Protein AF-A0A2X1RMJ2-F1 (afdb_monomer)

Nearest PDB structures (foldseek):
  3f4m-assembly1_A  TM=3.061E-01  e=1.450E-01  Homo sapiens
  2mey-assembly1_A  TM=4.188E-01  e=2.091E+00  Blomia tropicalis
  4q9v-assembly1_A  TM=3.141E-01  e=1.005E+00  Homo sapiens
  8j7w-assembly1_B  TM=2.666E-01  e=8.588E+00  Homo sapiens

Radius of gyration: 18.17 Å; Cα contacts (8 Å, |Δi|>4): 75; chains: 1; bounding box: 38×36×56 Å

Structure (mmCIF, N/CA/C/O backbone):
data_AF-A0A2X1RMJ2-F1
#
_entry.id   AF-A0A2X1RMJ2-F1
#
loop_
_atom_site.group_PDB
_atom_site.id
_atom_site.type_symbol
_atom_site.label_atom_id
_atom_site.label_alt_id
_atom_site.label_comp_id
_atom_site.label_asym_id
_atom_site.label_entity_id
_atom_site.label_seq_id
_atom_site.pdbx_PDB_ins_code
_atom_site.Cartn_x
_atom_site.Cartn_y
_atom_site.Cartn_z
_atom_site.occupancy
_atom_site.B_iso_or_equiv
_atom_site.auth_seq_id
_atom_site.auth_comp_id
_atom_site.auth_asym_id
_atom_site.auth_atom_id
_atom_site.pdbx_PDB_model_num
ATOM 1 N N . MET A 1 1 ? -20.088 19.301 -4.407 1.00 34.81 1 MET A N 1
ATOM 2 C CA . MET A 1 1 ? -18.783 19.736 -3.866 1.00 34.81 1 MET A CA 1
ATOM 3 C C . MET A 1 1 ? -18.225 18.557 -3.085 1.00 34.81 1 MET A C 1
ATOM 5 O O . MET A 1 1 ? -18.873 18.180 -2.117 1.00 34.81 1 MET A O 1
ATOM 9 N N . PRO A 1 2 ? -17.155 17.880 -3.531 1.00 41.78 2 PRO A N 1
ATOM 10 C CA . PRO A 1 2 ? -16.626 16.761 -2.769 1.00 41.78 2 PRO A CA 1
ATOM 11 C C . PRO A 1 2 ? -16.002 17.330 -1.496 1.00 41.78 2 PRO A C 1
ATOM 13 O O . PRO A 1 2 ? -15.112 18.179 -1.558 1.00 41.78 2 PRO A O 1
ATOM 16 N N . ILE A 1 3 ? -16.510 16.911 -0.342 1.00 42.50 3 ILE A N 1
ATOM 17 C CA . ILE A 1 3 ? -15.841 17.157 0.930 1.00 42.50 3 ILE A CA 1
ATOM 18 C C . ILE A 1 3 ? -14.496 16.442 0.816 1.00 42.50 3 ILE A C 1
ATOM 20 O O . ILE A 1 3 ? -14.455 15.225 0.649 1.00 42.50 3 ILE A O 1
ATOM 24 N N . ASN A 1 4 ? -13.396 17.195 0.823 1.00 62.41 4 ASN A N 1
ATOM 25 C CA . ASN A 1 4 ? -12.070 16.596 0.873 1.00 62.41 4 ASN A CA 1
ATOM 26 C C . ASN A 1 4 ? -12.000 15.790 2.180 1.00 62.41 4 ASN A C 1
ATOM 28 O O . ASN A 1 4 ? -12.012 16.378 3.259 1.00 62.41 4 ASN A O 1
ATOM 32 N N . MET A 1 5 ? -11.984 14.458 2.086 1.00 63.16 5 MET A N 1
ATOM 33 C CA . MET A 1 5 ? -11.997 13.539 3.231 1.00 63.16 5 MET A CA 1
ATOM 34 C C . MET A 1 5 ? -10.895 13.879 4.252 1.00 63.16 5 MET A C 1
ATOM 36 O O . MET A 1 5 ? -11.116 13.776 5.455 1.00 63.16 5 MET A O 1
ATOM 40 N N . GLN A 1 6 ? -9.754 14.403 3.787 1.00 66.00 6 GLN A N 1
ATOM 41 C CA . GLN A 1 6 ? -8.677 14.913 4.644 1.00 66.00 6 GLN A CA 1
ATOM 42 C C . GLN A 1 6 ? -9.106 16.120 5.483 1.00 66.00 6 GLN A C 1
ATOM 44 O O . GLN A 1 6 ? -8.785 16.196 6.665 1.00 66.00 6 GLN A O 1
ATOM 49 N N . ALA A 1 7 ? -9.835 17.066 4.884 1.00 70.81 7 ALA A N 1
ATOM 50 C CA . ALA A 1 7 ? -10.332 18.244 5.584 1.00 70.81 7 ALA A CA 1
ATOM 51 C C . ALA A 1 7 ? -11.366 17.841 6.641 1.00 70.81 7 ALA A C 1
ATOM 53 O O . ALA A 1 7 ? -11.296 18.321 7.765 1.00 70.81 7 ALA A O 1
ATOM 54 N N . ALA A 1 8 ? -12.255 16.894 6.327 1.00 71.56 8 ALA A N 1
ATOM 55 C CA . ALA A 1 8 ? -13.213 16.365 7.296 1.00 71.56 8 ALA A CA 1
ATOM 56 C C . ALA A 1 8 ? -12.526 15.653 8.477 1.00 71.56 8 ALA A C 1
ATOM 58 O O . ALA A 1 8 ? -12.868 15.920 9.631 1.00 71.56 8 ALA A O 1
ATOM 59 N N . LEU A 1 9 ? -11.525 14.805 8.210 1.00 73.62 9 LEU A N 1
ATOM 60 C CA . LEU A 1 9 ? -10.725 14.133 9.245 1.00 73.62 9 LEU A CA 1
ATOM 61 C C . LEU A 1 9 ? -9.957 15.142 10.110 1.00 73.62 9 LEU A C 1
ATOM 63 O O . LEU A 1 9 ? -10.015 15.082 11.336 1.00 73.62 9 LEU A O 1
ATOM 67 N N . SER A 1 10 ? -9.289 16.111 9.481 1.00 73.88 10 SER A N 1
ATOM 68 C CA . SER A 1 10 ? -8.537 17.164 10.169 1.00 73.88 10 SER A CA 1
ATOM 69 C C . SER A 1 10 ? -9.440 18.043 11.044 1.00 73.88 10 SER A C 1
ATOM 71 O O . SER A 1 10 ? -9.117 18.298 12.204 1.00 73.88 10 SER A O 1
ATOM 73 N N . THR A 1 11 ? -10.608 18.450 10.536 1.00 77.25 11 THR A N 1
ATOM 74 C CA . THR A 1 11 ? -11.601 19.212 11.305 1.00 77.25 11 THR A CA 1
ATOM 75 C C . THR A 1 11 ? -12.147 18.403 12.478 1.00 77.25 11 THR A C 1
ATOM 77 O O . THR A 1 11 ? -12.219 18.922 13.590 1.00 77.25 11 THR A O 1
ATOM 80 N N . THR A 1 12 ? -12.482 17.128 12.265 1.00 78.00 12 THR A N 1
ATOM 81 C CA . THR A 1 12 ? -12.956 16.233 13.334 1.00 78.00 12 THR A CA 1
ATOM 82 C C . THR A 1 12 ? -11.918 16.118 14.448 1.00 78.00 12 THR A C 1
ATOM 84 O O . THR A 1 12 ? -12.246 16.275 15.623 1.00 78.00 12 THR A O 1
ATOM 87 N N . LEU A 1 13 ? -10.647 15.948 14.085 1.00 79.25 13 LEU A N 1
ATOM 88 C CA . LEU A 1 13 ? -9.554 15.832 15.043 1.00 79.25 13 LEU A CA 1
ATOM 89 C C . LEU A 1 13 ? -9.291 17.136 15.806 1.00 79.25 13 LEU A C 1
ATOM 91 O O . LEU A 1 13 ? -9.071 17.105 17.013 1.00 79.25 13 LEU A O 1
ATOM 95 N N . SER A 1 14 ? -9.376 18.283 15.126 1.00 78.31 14 SER A N 1
ATOM 96 C CA . SER A 1 14 ? -9.287 19.607 15.755 1.00 78.31 14 SER A CA 1
ATOM 97 C C . SER A 1 14 ? -10.393 19.809 16.797 1.00 78.31 14 SER A C 1
ATOM 99 O O . SER A 1 14 ? -10.124 20.215 17.928 1.00 78.31 14 SER A O 1
ATOM 101 N N . ASN A 1 15 ? -11.628 19.423 16.462 1.00 78.31 15 ASN A N 1
ATOM 102 C CA . ASN A 1 15 ? -12.760 19.484 17.387 1.00 78.31 15 ASN A CA 1
ATOM 103 C C . ASN A 1 15 ? -12.561 18.557 18.596 1.00 78.31 15 ASN A C 1
ATOM 105 O O . ASN A 1 15 ? -12.801 18.970 19.728 1.00 78.31 15 ASN A O 1
ATOM 109 N N . MET A 1 16 ? -12.060 17.335 18.386 1.00 81.31 16 MET A N 1
ATOM 110 C CA . MET A 1 16 ? -11.731 16.413 19.481 1.00 81.31 16 MET A CA 1
ATOM 111 C C . MET A 1 16 ? -10.610 16.950 20.377 1.00 81.31 16 MET A C 1
ATOM 113 O O . MET A 1 16 ? -10.642 16.753 21.591 1.00 81.31 16 MET A O 1
ATOM 117 N N . ASN A 1 17 ? -9.631 17.649 19.795 1.00 75.62 17 ASN A N 1
ATOM 118 C CA . ASN A 1 17 ? -8.506 18.233 20.521 1.00 75.62 17 ASN A CA 1
ATOM 119 C C . ASN A 1 17 ? -8.932 19.418 21.405 1.00 75.62 17 ASN A C 1
ATOM 121 O O . ASN A 1 17 ? -8.300 19.669 22.427 1.00 75.62 17 ASN A O 1
ATOM 125 N N . ASN A 1 18 ? -10.024 20.103 21.049 1.00 79.19 18 ASN A N 1
ATOM 126 C CA . ASN A 1 18 ? -10.635 21.159 21.863 1.00 79.19 18 ASN A CA 1
ATOM 127 C C . ASN A 1 18 ? -11.464 20.611 23.046 1.00 79.19 18 ASN A C 1
ATOM 129 O O . ASN A 1 18 ? -11.721 21.345 23.997 1.00 79.19 18 ASN A O 1
ATOM 133 N N . GLU A 1 19 ? -11.822 19.319 23.039 1.00 77.75 19 GLU A N 1
ATOM 134 C CA . GLU A 1 19 ? -12.495 18.612 24.146 1.00 77.75 19 GLU A CA 1
ATOM 135 C C . GLU A 1 19 ? -11.674 17.388 24.633 1.00 77.75 19 GLU A C 1
ATOM 137 O O . GLU A 1 19 ? -12.165 16.251 24.669 1.00 77.75 19 GLU A O 1
ATOM 142 N N . PRO A 1 20 ? -10.407 17.576 25.051 1.00 63.94 20 PRO A N 1
ATOM 143 C CA . PRO A 1 20 ? -9.447 16.483 25.206 1.00 63.94 20 PRO A CA 1
ATOM 144 C C . PRO A 1 20 ? -9.788 15.524 26.350 1.00 63.94 20 PRO A C 1
ATOM 146 O O . PRO A 1 20 ? -9.389 14.365 26.312 1.00 63.94 20 PRO A O 1
ATOM 149 N N . VAL A 1 21 ? -10.549 15.965 27.359 1.00 71.06 21 VAL A N 1
ATOM 150 C CA . VAL A 1 21 ? -11.006 15.109 28.471 1.00 71.06 21 VAL A CA 1
ATOM 151 C C . VAL A 1 21 ? -12.037 14.083 27.994 1.00 71.06 21 VAL A C 1
ATOM 153 O O . VAL A 1 21 ? -12.014 12.938 28.439 1.00 71.06 21 VAL A O 1
ATOM 156 N N . LYS A 1 22 ? -12.908 14.469 27.057 1.00 71.69 22 LYS A N 1
ATOM 157 C CA . LYS A 1 22 ? -14.001 13.633 26.547 1.00 71.69 22 LYS A CA 1
ATOM 158 C C . LYS A 1 22 ? -13.528 12.642 25.483 1.00 71.69 22 LYS A C 1
ATOM 160 O O . LYS A 1 22 ? -14.033 11.526 25.426 1.00 71.69 22 LYS A O 1
ATOM 165 N N . TYR A 1 23 ? -12.530 13.023 24.683 1.00 72.88 23 TYR A N 1
ATOM 166 C CA . TYR A 1 23 ? -12.057 12.222 23.546 1.00 72.88 23 TYR A CA 1
ATOM 167 C C . TYR A 1 23 ? -10.626 11.697 23.684 1.00 72.88 23 TYR A C 1
ATOM 169 O O . TYR A 1 23 ? -10.064 11.200 22.708 1.00 72.88 23 TYR A O 1
ATOM 177 N N . LYS A 1 24 ? -10.032 11.752 24.883 1.00 70.19 24 LYS A N 1
ATOM 178 C CA . LYS A 1 24 ? -8.639 11.340 25.138 1.00 70.19 24 LYS A CA 1
ATOM 179 C C . LYS A 1 24 ? -8.282 9.973 24.544 1.00 70.19 24 LYS A C 1
ATOM 181 O O . LYS A 1 24 ? -7.214 9.822 23.962 1.00 70.19 24 LYS A O 1
ATOM 186 N N . ALA A 1 25 ? -9.187 9.000 24.670 1.00 70.88 25 ALA A N 1
ATOM 187 C CA . ALA A 1 25 ? -8.998 7.635 24.176 1.00 70.88 25 ALA A CA 1
ATOM 188 C C . ALA A 1 25 ? -9.040 7.516 22.638 1.00 70.88 25 ALA A C 1
ATOM 190 O O . ALA A 1 25 ? -8.438 6.606 22.076 1.00 70.88 25 ALA A O 1
ATOM 191 N N . TYR A 1 26 ? -9.714 8.446 21.956 1.00 73.62 26 TYR A N 1
ATOM 192 C CA . TYR A 1 26 ? -9.921 8.431 20.504 1.00 73.62 26 TYR A CA 1
ATOM 193 C C . TYR A 1 26 ? -8.963 9.369 19.756 1.00 73.62 26 TYR A C 1
ATOM 195 O O . TYR A 1 26 ? -8.700 9.164 18.574 1.00 73.62 26 TYR A O 1
ATOM 203 N N . LEU A 1 27 ? -8.403 10.375 20.437 1.00 77.69 27 LEU A N 1
ATOM 204 C CA . LEU A 1 27 ? -7.478 11.351 19.852 1.00 77.69 27 LEU A CA 1
ATOM 205 C C . LEU A 1 27 ? -6.250 10.686 19.231 1.00 77.69 27 LEU A C 1
ATOM 207 O O . LEU A 1 27 ? -5.935 10.950 18.075 1.00 77.69 27 LEU A O 1
ATOM 211 N N . GLN A 1 28 ? -5.590 9.793 19.973 1.00 79.31 28 GLN A N 1
ATOM 212 C CA . GLN A 1 28 ? -4.392 9.108 19.484 1.00 79.31 28 GLN A CA 1
ATOM 213 C C . GLN A 1 28 ? -4.696 8.291 18.220 1.00 79.31 28 GLN A C 1
ATOM 215 O O . GLN A 1 28 ? -4.016 8.446 17.209 1.00 79.31 28 GLN A O 1
ATOM 220 N N . LYS A 1 29 ? -5.788 7.515 18.241 1.00 79.12 29 LYS A N 1
ATOM 221 C CA . LYS A 1 29 ? -6.256 6.749 17.080 1.00 79.12 29 LYS A CA 1
ATOM 222 C C . LYS A 1 29 ? -6.559 7.653 15.878 1.00 79.12 29 LYS A C 1
ATOM 224 O O . LYS A 1 29 ? -6.176 7.330 14.758 1.00 79.12 29 LYS A O 1
ATOM 229 N N . GLY A 1 30 ? -7.219 8.790 16.097 1.00 81.00 30 GLY A N 1
ATOM 230 C CA . GLY A 1 30 ? -7.523 9.755 15.039 1.00 81.00 30 GLY A CA 1
ATOM 231 C C . GLY A 1 30 ? -6.268 10.368 14.407 1.00 81.00 30 GLY A C 1
ATOM 232 O O . GLY A 1 30 ? -6.189 10.478 13.184 1.00 81.00 30 GLY A O 1
ATOM 233 N N . PHE A 1 31 ? -5.254 10.708 15.213 1.00 82.25 31 PHE A N 1
ATOM 234 C CA . PHE A 1 31 ? -3.958 11.171 14.701 1.00 82.25 31 PHE A CA 1
ATOM 235 C C . PHE A 1 31 ? -3.233 10.096 13.891 1.00 82.25 31 PHE A C 1
ATOM 237 O O . PHE A 1 31 ? -2.634 10.415 12.864 1.00 82.25 31 PHE A O 1
ATOM 244 N N . ASP A 1 32 ? -3.276 8.841 14.333 1.00 86.12 32 ASP A N 1
ATOM 245 C CA . ASP A 1 32 ? -2.594 7.748 13.641 1.00 86.12 32 ASP A CA 1
ATOM 246 C C . ASP A 1 32 ? -3.259 7.438 12.291 1.00 86.12 32 ASP A C 1
ATOM 248 O O . ASP A 1 32 ? -2.558 7.361 11.281 1.00 86.12 32 ASP A O 1
ATOM 252 N N . LEU A 1 33 ? -4.596 7.421 12.217 1.00 86.50 33 LEU A N 1
ATOM 253 C CA . LEU A 1 33 ? -5.313 7.314 10.940 1.00 86.50 33 LEU A CA 1
ATOM 254 C C . LEU A 1 33 ? -5.017 8.495 10.010 1.00 86.50 33 LEU A C 1
ATOM 256 O O . LEU A 1 33 ? -4.796 8.303 8.814 1.00 86.50 33 LEU A O 1
ATOM 260 N N . LEU A 1 34 ? -4.986 9.718 10.548 1.00 86.88 34 LEU A N 1
ATOM 261 C CA . LEU A 1 34 ? -4.678 10.907 9.760 1.00 86.88 34 LEU A CA 1
ATOM 262 C C . LEU A 1 34 ? -3.279 10.804 9.133 1.00 86.88 34 LEU A C 1
ATOM 264 O O . LEU A 1 34 ? -3.125 11.075 7.943 1.00 86.88 34 LEU A O 1
ATOM 268 N N . LYS A 1 35 ? -2.272 10.358 9.896 1.00 88.38 35 LYS A N 1
ATOM 269 C CA . LYS A 1 35 ? -0.912 10.120 9.381 1.00 88.38 35 LYS A CA 1
ATOM 270 C C . LYS A 1 35 ? -0.893 9.052 8.288 1.00 88.38 35 LYS A C 1
ATOM 272 O O . LYS A 1 35 ? -0.286 9.284 7.245 1.00 88.38 35 LYS A O 1
ATOM 277 N N . LEU A 1 36 ? -1.564 7.917 8.503 1.00 91.00 36 LEU A N 1
ATOM 278 C CA . LEU A 1 36 ? -1.652 6.845 7.506 1.00 91.00 36 LEU A CA 1
ATOM 279 C C . LEU A 1 36 ? -2.286 7.346 6.201 1.00 91.00 36 LEU A C 1
ATOM 281 O O . LEU A 1 36 ? -1.754 7.095 5.119 1.00 91.00 36 LEU A O 1
ATOM 285 N N . ASN A 1 37 ? -3.369 8.123 6.300 1.00 90.19 37 ASN A N 1
ATOM 286 C CA . ASN A 1 37 ? -4.054 8.720 5.155 1.00 90.19 37 ASN A CA 1
ATOM 287 C C . ASN A 1 37 ? -3.140 9.700 4.391 1.00 90.19 37 ASN A C 1
ATOM 289 O O . ASN A 1 37 ? -3.017 9.602 3.170 1.00 90.19 37 ASN A O 1
ATOM 293 N N . TYR A 1 38 ? -2.418 10.578 5.099 1.00 90.81 38 TYR A N 1
ATOM 294 C CA . TYR A 1 38 ? -1.441 11.480 4.477 1.00 90.81 38 TYR A CA 1
ATOM 295 C C . TYR A 1 38 ? -0.321 10.732 3.749 1.00 90.81 38 TYR A C 1
ATOM 297 O O . TYR A 1 38 ? 0.009 11.097 2.618 1.00 90.81 38 TYR A O 1
ATOM 305 N N . SER A 1 39 ? 0.249 9.689 4.358 1.00 93.44 39 SER A N 1
ATOM 306 C CA . SER A 1 39 ? 1.285 8.877 3.712 1.00 93.44 39 SER A CA 1
ATOM 307 C C . SER A 1 39 ? 0.755 8.208 2.444 1.00 93.44 39 SER A C 1
ATOM 309 O O . SER A 1 39 ? 1.366 8.346 1.385 1.00 93.44 39 SER A O 1
ATOM 311 N N . LEU A 1 40 ? -0.419 7.569 2.512 1.00 93.19 40 LEU A N 1
ATOM 312 C CA . LEU A 1 40 ? -1.048 6.922 1.359 1.00 93.19 40 LEU A CA 1
ATOM 313 C C . LEU A 1 40 ? -1.290 7.911 0.209 1.00 93.19 40 LEU A C 1
ATOM 315 O O . LEU A 1 40 ? -0.917 7.647 -0.934 1.00 93.19 40 LEU A O 1
ATOM 319 N N . LEU A 1 41 ? -1.864 9.077 0.505 1.00 91.44 41 LEU A N 1
ATOM 320 C CA . LEU A 1 41 ? -2.128 10.110 -0.496 1.00 91.44 41 LEU A CA 1
ATOM 321 C C . LEU A 1 41 ? -0.857 10.707 -1.089 1.00 91.44 41 LEU A C 1
ATOM 323 O O . LEU A 1 41 ? -0.829 11.004 -2.284 1.00 91.44 41 LEU A O 1
ATOM 327 N N . SER A 1 42 ? 0.188 10.882 -0.279 1.00 91.06 42 SER A N 1
ATOM 328 C CA . SER A 1 42 ? 1.499 11.328 -0.750 1.00 91.06 42 SER A CA 1
ATOM 329 C C . SER A 1 42 ? 2.064 10.343 -1.777 1.00 91.06 42 SER A C 1
ATOM 331 O O . SER A 1 42 ? 2.451 10.747 -2.877 1.00 91.06 42 SER A O 1
ATOM 333 N N . TYR A 1 43 ? 2.001 9.040 -1.484 1.00 93.50 43 TYR A N 1
ATOM 334 C CA . TYR A 1 43 ? 2.480 7.999 -2.395 1.00 93.50 43 TYR A CA 1
ATOM 335 C C . TYR A 1 43 ? 1.644 7.910 -3.681 1.00 93.50 43 TYR A C 1
ATOM 337 O O . TYR A 1 43 ? 2.196 7.833 -4.782 1.00 93.50 43 TYR A O 1
ATOM 345 N N . ILE A 1 44 ? 0.313 8.023 -3.581 1.00 89.50 44 ILE A N 1
ATOM 346 C CA . ILE A 1 44 ? -0.584 8.101 -4.749 1.00 89.50 44 ILE A CA 1
ATOM 347 C C . ILE A 1 44 ? -0.298 9.358 -5.585 1.00 89.50 44 ILE A C 1
ATOM 349 O O . ILE A 1 44 ? -0.290 9.303 -6.816 1.00 89.50 44 ILE A O 1
ATOM 353 N N . SER A 1 45 ? -0.024 10.493 -4.943 1.00 89.62 45 SER A N 1
ATOM 354 C CA . SER A 1 45 ? 0.296 11.746 -5.636 1.00 89.62 45 SER A CA 1
ATOM 355 C C . SER A 1 45 ? 1.614 11.639 -6.402 1.00 89.62 45 SER A C 1
ATOM 357 O O . SER A 1 45 ? 1.691 12.073 -7.552 1.00 89.62 45 SER A O 1
ATOM 359 N N . ALA A 1 46 ? 2.628 10.999 -5.812 1.00 88.56 46 ALA A N 1
ATOM 360 C CA . ALA A 1 46 ? 3.892 10.708 -6.483 1.00 88.56 46 ALA A CA 1
ATOM 361 C C . ALA A 1 46 ? 3.699 9.790 -7.706 1.00 88.56 46 ALA A C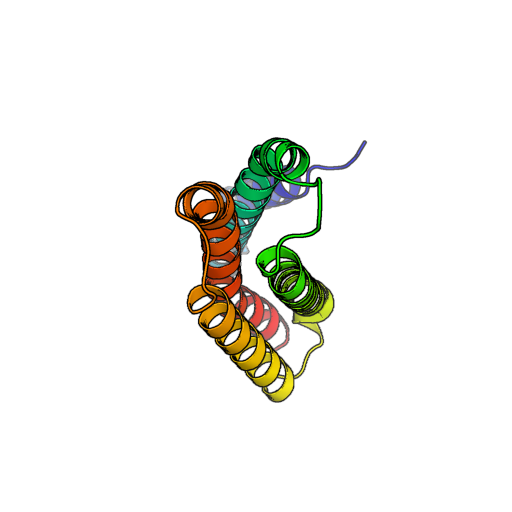 1
ATOM 363 O O . ALA A 1 46 ? 4.271 10.057 -8.766 1.00 88.56 46 ALA A O 1
ATOM 364 N N . LEU A 1 47 ? 2.833 8.770 -7.609 1.00 88.75 47 LEU A N 1
ATOM 365 C CA . LEU A 1 47 ? 2.420 7.948 -8.758 1.00 88.75 47 LEU A CA 1
ATOM 366 C C . LEU A 1 47 ? 1.728 8.788 -9.846 1.00 88.75 47 LEU A C 1
ATOM 368 O O . LEU A 1 47 ? 2.031 8.651 -11.034 1.00 88.75 47 LEU A O 1
ATOM 372 N N . GLY A 1 48 ? 0.831 9.694 -9.449 1.00 85.00 48 GLY A N 1
ATOM 373 C CA . GLY A 1 48 ? 0.106 10.593 -10.350 1.00 85.00 48 GLY A CA 1
ATOM 374 C C . GLY A 1 48 ? 1.017 11.562 -11.107 1.00 85.00 48 GLY A C 1
ATOM 375 O O . GLY A 1 48 ? 0.872 11.709 -12.322 1.00 85.00 48 GLY A O 1
ATOM 376 N N . ALA A 1 49 ? 2.002 12.157 -10.428 1.00 82.75 49 ALA A N 1
ATOM 377 C CA . ALA A 1 49 ? 3.011 13.029 -11.038 1.00 82.75 49 ALA A CA 1
ATOM 378 C C . ALA A 1 49 ? 3.887 12.289 -12.066 1.00 82.75 49 ALA A C 1
ATOM 380 O O . ALA A 1 49 ? 4.418 12.892 -13.000 1.00 82.75 49 ALA A O 1
ATOM 381 N N . TYR A 1 50 ? 4.012 10.969 -11.920 1.00 79.25 50 TYR A N 1
ATOM 382 C CA . TYR A 1 50 ? 4.793 10.125 -12.812 1.00 79.25 50 TYR A CA 1
ATOM 383 C C . TYR A 1 50 ? 4.012 9.628 -14.044 1.00 79.25 50 TYR A C 1
ATOM 385 O O . TYR A 1 50 ? 4.603 9.231 -15.052 1.00 79.25 50 TYR A O 1
ATOM 393 N N . ARG A 1 51 ? 2.675 9.705 -14.017 1.00 79.31 51 ARG A N 1
ATOM 394 C CA . ARG A 1 51 ? 1.779 9.212 -15.078 1.00 79.31 51 ARG A CA 1
ATOM 395 C C . ARG A 1 51 ? 2.131 9.733 -16.470 1.00 79.31 51 ARG A C 1
ATOM 397 O O . ARG A 1 51 ? 2.102 8.973 -17.435 1.00 79.31 51 ARG A O 1
ATOM 404 N N . ASP A 1 52 ? 2.474 11.012 -16.587 1.00 76.19 52 ASP A N 1
ATOM 405 C CA . ASP A 1 52 ? 2.772 11.618 -17.888 1.00 76.19 52 ASP A CA 1
ATOM 406 C C . ASP A 1 52 ? 4.170 11.255 -18.409 1.00 76.19 52 ASP A C 1
ATOM 408 O O . ASP A 1 52 ? 4.392 11.281 -19.619 1.00 76.19 52 ASP A O 1
ATOM 412 N N . ARG A 1 53 ? 5.094 10.836 -17.530 1.00 74.62 53 ARG A N 1
ATOM 413 C CA . ARG A 1 53 ? 6.361 10.222 -17.953 1.00 74.62 53 ARG A CA 1
ATOM 414 C C . ARG A 1 53 ? 6.124 8.821 -18.502 1.00 74.62 53 ARG A C 1
ATOM 416 O O . ARG A 1 53 ? 6.626 8.537 -19.578 1.00 74.62 53 ARG A O 1
ATOM 423 N N . MET A 1 54 ? 5.290 7.999 -17.857 1.00 71.44 54 MET A N 1
ATOM 424 C CA . MET A 1 54 ? 4.953 6.657 -18.368 1.00 71.44 54 MET A CA 1
ATOM 425 C C . MET A 1 54 ? 4.334 6.694 -19.769 1.00 71.44 54 MET A C 1
ATOM 427 O O . MET A 1 54 ? 4.712 5.896 -20.619 1.00 71.44 54 MET A O 1
ATOM 431 N N . LYS A 1 55 ? 3.449 7.660 -20.052 1.00 73.19 55 LYS A N 1
ATOM 432 C CA . LYS A 1 55 ? 2.850 7.833 -21.390 1.00 73.19 55 LYS A CA 1
ATOM 433 C C . LYS A 1 55 ? 3.881 8.050 -22.501 1.00 73.19 55 LYS A C 1
ATOM 435 O O . LYS A 1 55 ? 3.622 7.675 -23.637 1.00 73.19 55 LYS A O 1
ATOM 440 N N . LYS A 1 56 ? 5.038 8.646 -22.192 1.00 67.44 56 LYS A N 1
ATOM 441 C CA . LYS A 1 56 ? 6.115 8.865 -23.173 1.00 67.44 56 LYS A CA 1
ATOM 442 C C . LYS A 1 56 ? 6.846 7.578 -23.561 1.00 67.44 56 LYS A C 1
ATOM 444 O O . LYS A 1 56 ? 7.458 7.551 -24.619 1.00 67.44 56 LYS A O 1
ATOM 449 N N . PHE A 1 57 ? 6.754 6.534 -22.738 1.00 63.41 57 PHE A N 1
ATOM 450 C CA . PHE A 1 57 ? 7.349 5.215 -22.978 1.00 63.41 57 PHE A CA 1
ATOM 451 C C . PHE A 1 57 ? 6.296 4.163 -23.380 1.00 63.41 57 PHE A C 1
ATOM 453 O O . PHE A 1 57 ? 6.590 2.976 -23.393 1.00 63.41 57 PHE A O 1
ATOM 460 N N . ALA A 1 58 ? 5.063 4.585 -23.692 1.00 58.50 58 ALA A N 1
ATOM 461 C CA . ALA A 1 58 ? 3.905 3.711 -23.908 1.00 58.50 58 ALA A CA 1
ATOM 462 C C . ALA A 1 58 ? 3.801 3.105 -25.322 1.00 58.50 58 ALA A C 1
ATOM 464 O O . ALA A 1 58 ? 2.724 2.656 -25.706 1.00 58.50 58 ALA A O 1
ATOM 465 N N . THR A 1 59 ? 4.876 3.118 -26.114 1.00 57.50 59 THR A N 1
ATOM 466 C CA . THR A 1 59 ? 4.862 2.592 -27.489 1.00 57.50 59 THR A CA 1
ATOM 467 C C . THR A 1 59 ? 4.664 1.071 -27.549 1.00 57.50 59 THR A C 1
ATOM 469 O O . THR A 1 59 ? 4.166 0.590 -28.553 1.00 57.50 59 THR A O 1
ATOM 472 N N . GLU A 1 60 ? 4.953 0.352 -26.461 1.00 57.00 60 GLU A N 1
ATOM 473 C CA . GLU A 1 60 ? 4.510 -1.013 -26.129 1.00 57.00 60 GLU A CA 1
ATOM 474 C C . GLU A 1 60 ? 4.394 -1.072 -24.595 1.00 57.00 60 GLU A C 1
ATOM 476 O O . GLU A 1 60 ? 5.187 -0.388 -23.943 1.00 57.00 60 GLU A O 1
ATOM 481 N N . PRO A 1 61 ? 3.457 -1.811 -23.961 1.00 57.81 61 PRO A N 1
ATOM 482 C CA . PRO A 1 61 ? 3.477 -1.950 -22.510 1.00 57.81 61 PRO A CA 1
ATOM 483 C C . PRO A 1 61 ? 4.763 -2.697 -22.128 1.00 57.81 61 PRO A C 1
ATOM 485 O O . PRO A 1 61 ? 4.869 -3.891 -22.416 1.00 57.81 61 PRO A O 1
ATOM 488 N N . PRO A 1 62 ? 5.747 -2.039 -21.488 1.00 64.06 62 PRO A N 1
ATOM 489 C CA . PRO A 1 62 ? 6.990 -2.698 -21.123 1.00 64.06 62 PRO A CA 1
ATOM 490 C C . PRO A 1 62 ? 6.663 -3.879 -20.215 1.00 64.06 62 PRO A C 1
ATOM 492 O O . PRO A 1 62 ? 5.687 -3.821 -19.459 1.00 64.06 62 PRO A O 1
ATOM 495 N N . GLN A 1 63 ? 7.473 -4.936 -20.254 1.00 69.44 63 GLN A N 1
ATOM 496 C CA . GLN A 1 63 ? 7.296 -6.137 -19.428 1.00 69.44 63 GLN A CA 1
ATOM 497 C C . GLN A 1 63 ? 7.018 -5.788 -17.951 1.00 69.44 63 GLN A C 1
ATOM 499 O O . GLN A 1 63 ? 6.159 -6.401 -17.315 1.00 69.44 63 GLN A O 1
ATOM 504 N N . PHE A 1 64 ? 7.611 -4.696 -17.466 1.00 74.19 64 PHE A N 1
ATOM 505 C CA . PHE A 1 64 ? 7.312 -4.085 -16.175 1.00 74.19 64 PHE A CA 1
ATOM 506 C C . PHE A 1 64 ? 5.822 -3.763 -15.942 1.00 74.19 64 PHE A C 1
ATOM 508 O O . PHE A 1 64 ? 5.267 -4.160 -14.920 1.00 74.19 64 PHE A O 1
ATOM 515 N N . LEU A 1 65 ? 5.136 -3.067 -16.862 1.00 78.56 65 LEU A N 1
ATOM 516 C CA . LEU A 1 65 ? 3.724 -2.685 -16.689 1.00 78.56 65 LEU A CA 1
ATOM 517 C C . LEU A 1 65 ? 2.809 -3.908 -16.573 1.00 78.56 65 LEU A C 1
ATOM 519 O O . LEU A 1 65 ? 1.817 -3.867 -15.839 1.00 78.56 65 LEU A O 1
ATOM 523 N N . SER A 1 66 ? 3.165 -5.002 -17.254 1.00 80.00 66 SER A N 1
ATOM 524 C CA . SER A 1 66 ? 2.415 -6.258 -17.197 1.00 80.00 66 SER A CA 1
ATOM 525 C C . SER A 1 66 ? 2.429 -6.898 -15.805 1.00 80.00 66 SER A C 1
ATOM 527 O O . SER A 1 66 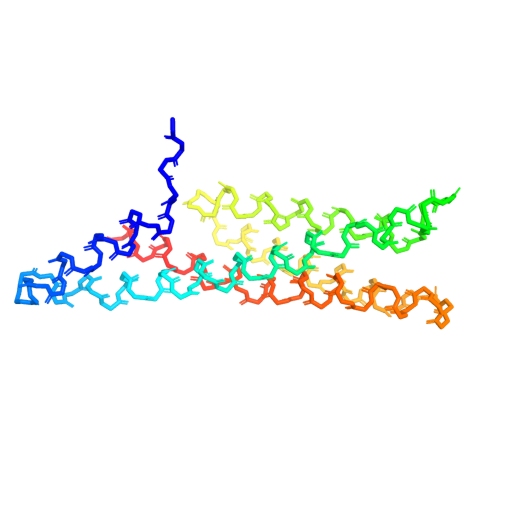? 1.421 -7.476 -15.408 1.00 80.00 66 SER A O 1
ATOM 529 N N . GLY A 1 67 ? 3.509 -6.732 -15.031 1.00 82.19 67 GLY A N 1
ATOM 530 C CA . GLY A 1 67 ? 3.556 -7.163 -13.631 1.00 82.19 67 GLY A CA 1
ATOM 531 C C . GLY A 1 67 ? 3.135 -6.072 -12.638 1.00 82.19 67 GLY A C 1
ATOM 532 O O . GLY A 1 67 ? 2.523 -6.375 -11.614 1.00 82.19 67 GLY A O 1
ATOM 533 N N . PHE A 1 68 ? 3.364 -4.794 -12.956 1.00 85.56 68 PHE A N 1
ATOM 534 C CA . PHE A 1 68 ? 3.038 -3.656 -12.093 1.00 85.56 68 PHE A CA 1
ATOM 535 C C . PHE A 1 68 ? 1.528 -3.493 -11.876 1.00 85.56 68 PHE A C 1
ATOM 537 O O . PHE A 1 68 ? 1.072 -3.349 -10.740 1.00 85.56 68 PHE A O 1
ATOM 544 N N . TYR A 1 69 ? 0.725 -3.529 -12.947 1.00 87.69 69 TYR A N 1
ATOM 545 C CA . TYR A 1 69 ? -0.721 -3.316 -12.830 1.00 87.69 69 TYR A CA 1
ATOM 546 C C . TYR A 1 69 ? -1.442 -4.388 -12.000 1.00 87.69 69 TYR A C 1
ATOM 548 O O . TYR A 1 69 ? -2.288 -4.008 -11.187 1.00 87.69 69 TYR A O 1
ATOM 556 N N . PRO A 1 70 ? -1.148 -5.697 -12.140 1.00 90.62 70 PRO A N 1
ATOM 557 C CA . PRO A 1 70 ? -1.699 -6.714 -11.249 1.00 90.62 70 PRO A CA 1
ATOM 558 C C . PRO A 1 70 ? -1.421 -6.447 -9.769 1.00 90.62 70 PRO A C 1
ATOM 560 O O . PRO A 1 70 ? -2.324 -6.594 -8.949 1.00 90.62 70 PRO A O 1
ATOM 563 N N . VAL A 1 71 ? -0.204 -6.018 -9.423 1.00 92.56 71 VAL A N 1
ATOM 564 C CA . VAL A 1 71 ? 0.153 -5.682 -8.037 1.00 92.56 71 VAL A CA 1
ATOM 565 C C . VAL A 1 71 ? -0.647 -4.479 -7.548 1.00 92.56 71 VAL A C 1
ATOM 567 O O . VAL A 1 71 ? -1.277 -4.553 -6.496 1.00 92.56 71 VAL A O 1
ATOM 570 N N . ALA A 1 72 ? -0.699 -3.401 -8.336 1.00 92.19 72 ALA A N 1
ATOM 571 C CA . ALA A 1 72 ? -1.487 -2.219 -7.993 1.00 92.19 72 ALA A CA 1
ATOM 572 C C . ALA A 1 72 ? -2.974 -2.560 -7.780 1.00 92.19 72 ALA A C 1
ATOM 574 O O . ALA A 1 72 ? -3.579 -2.095 -6.819 1.00 92.19 72 ALA A O 1
ATOM 575 N N . LYS A 1 73 ? -3.553 -3.422 -8.627 1.00 92.44 73 LYS A N 1
ATOM 576 C CA . LYS A 1 73 ? -4.937 -3.899 -8.474 1.00 92.44 73 LYS A CA 1
ATOM 577 C C . LYS A 1 73 ? -5.146 -4.698 -7.192 1.00 92.44 73 LYS A C 1
ATOM 579 O O . LYS A 1 73 ? -6.166 -4.504 -6.542 1.00 92.44 73 LYS A O 1
ATOM 584 N N . LYS A 1 74 ? -4.202 -5.569 -6.821 1.00 93.62 74 LYS A N 1
ATOM 585 C CA . LYS A 1 74 ? -4.270 -6.312 -5.554 1.00 93.62 74 LYS A CA 1
ATOM 586 C C . LYS A 1 74 ? -4.254 -5.363 -4.359 1.00 93.62 74 LYS A C 1
ATOM 588 O O . LYS A 1 74 ? -5.115 -5.487 -3.505 1.00 93.62 74 LYS A O 1
ATOM 593 N N . ILE A 1 75 ? -3.353 -4.379 -4.352 1.00 95.12 75 ILE A N 1
ATOM 594 C CA . ILE A 1 75 ? -3.283 -3.356 -3.297 1.00 95.12 75 ILE A CA 1
ATOM 595 C C . ILE A 1 75 ? -4.608 -2.588 -3.184 1.00 95.12 75 ILE A C 1
ATOM 597 O O . ILE A 1 75 ? -5.116 -2.418 -2.080 1.00 95.12 75 ILE A O 1
ATOM 601 N N . ILE A 1 76 ? -5.178 -2.146 -4.312 1.00 93.88 76 ILE A N 1
ATOM 602 C CA . ILE A 1 76 ? -6.475 -1.450 -4.337 1.00 93.88 76 ILE A CA 1
ATOM 603 C C . ILE A 1 76 ? -7.567 -2.343 -3.749 1.00 93.88 76 ILE A C 1
ATOM 605 O O . ILE A 1 76 ? -8.260 -1.918 -2.834 1.00 93.88 76 ILE A O 1
ATOM 609 N N . TYR A 1 77 ? -7.662 -3.592 -4.210 1.00 93.38 77 TYR A N 1
ATOM 610 C CA . TYR A 1 77 ? -8.641 -4.548 -3.702 1.00 93.38 77 TYR A CA 1
ATOM 611 C C . TYR A 1 77 ? -8.503 -4.753 -2.187 1.00 93.38 77 TYR A C 1
ATOM 613 O O . TYR A 1 77 ? -9.504 -4.719 -1.474 1.00 93.38 77 TYR A O 1
ATOM 621 N N . THR A 1 78 ? -7.276 -4.940 -1.687 1.00 93.94 78 THR A N 1
ATOM 622 C CA . THR A 1 78 ? -7.007 -5.120 -0.254 1.00 93.94 78 THR A CA 1
ATOM 623 C C . THR A 1 78 ? -7.439 -3.898 0.550 1.00 93.94 78 THR A C 1
ATOM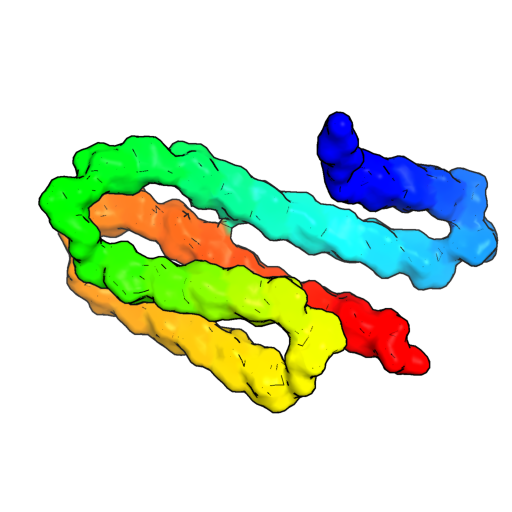 625 O O . THR A 1 78 ? -8.045 -4.071 1.598 1.00 93.94 78 THR A O 1
ATOM 628 N N . LEU A 1 79 ? -7.171 -2.679 0.066 1.00 92.81 79 LEU A N 1
ATOM 629 C CA . LEU A 1 79 ? -7.602 -1.437 0.718 1.00 92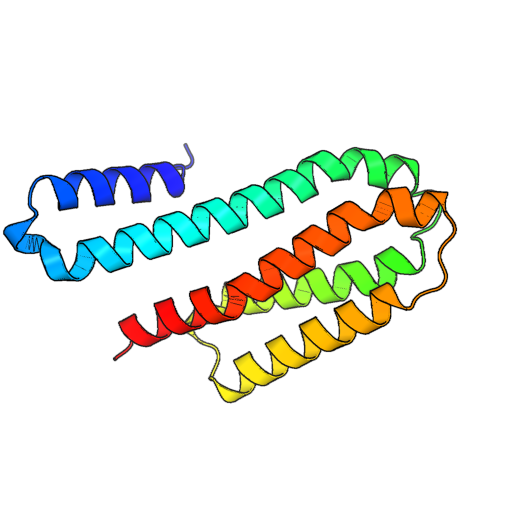.81 79 LEU A CA 1
ATOM 630 C C . LEU A 1 79 ? -9.126 -1.258 0.697 1.00 92.81 79 LEU A C 1
ATOM 632 O O . LEU A 1 79 ? -9.691 -0.826 1.694 1.00 92.81 79 LEU A O 1
ATOM 636 N N . GLU A 1 80 ? -9.787 -1.585 -0.415 1.00 93.06 80 GLU A N 1
ATOM 637 C CA . GLU A 1 80 ? -11.245 -1.456 -0.565 1.00 93.06 80 GLU A CA 1
ATOM 638 C C . GLU A 1 80 ? -12.022 -2.398 0.360 1.00 93.06 80 GLU A C 1
ATOM 640 O O . GLU A 1 80 ? -13.103 -2.041 0.814 1.00 93.06 80 GLU A O 1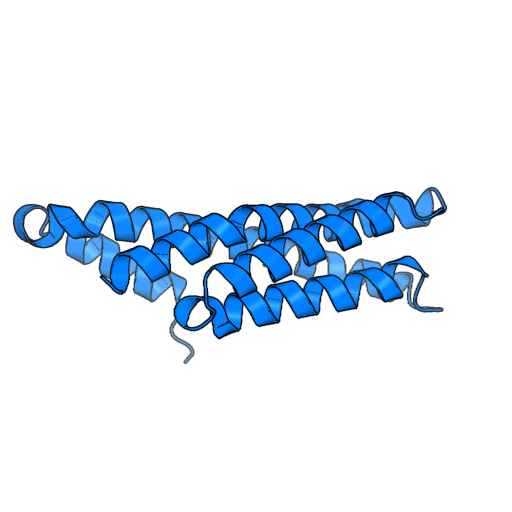
ATOM 645 N N . HIS A 1 81 ? -11.466 -3.573 0.662 1.00 93.38 81 HIS A N 1
ATOM 646 C CA . HIS A 1 81 ? -12.123 -4.602 1.476 1.00 93.38 81 HIS A CA 1
ATOM 647 C C . HIS A 1 81 ? -11.477 -4.756 2.861 1.00 93.38 81 HIS A C 1
ATOM 649 O O . HIS A 1 81 ? -11.719 -5.745 3.550 1.00 93.38 81 HIS A O 1
ATOM 655 N N . ILE A 1 82 ? -10.631 -3.807 3.274 1.00 92.06 82 ILE A N 1
ATOM 656 C CA . ILE A 1 82 ? -9.736 -3.962 4.430 1.00 92.06 82 ILE A CA 1
ATOM 657 C C . ILE A 1 82 ? -10.465 -4.189 5.762 1.00 92.06 82 ILE A C 1
ATOM 659 O O . ILE A 1 82 ? -9.908 -4.812 6.662 1.00 92.06 82 ILE A O 1
ATOM 663 N N . GLU A 1 83 ? -11.704 -3.708 5.873 1.00 91.38 83 GLU A N 1
ATOM 664 C CA . GLU A 1 83 ? -12.568 -3.877 7.048 1.00 91.38 83 GLU A CA 1
ATOM 665 C C . GLU A 1 83 ? -13.225 -5.268 7.109 1.00 91.38 83 GLU A C 1
ATOM 667 O O . GLU A 1 83 ? -13.575 -5.745 8.185 1.00 91.38 83 GLU A O 1
ATOM 672 N N . GLU A 1 84 ? -13.382 -5.933 5.962 1.00 91.94 84 GLU A N 1
ATOM 673 C CA . GLU A 1 84 ? -14.189 -7.151 5.813 1.00 91.94 84 GLU A CA 1
ATOM 674 C C . GLU A 1 84 ? -13.338 -8.415 5.624 1.00 91.94 84 GLU A C 1
ATOM 676 O O . GLU A 1 84 ? -13.789 -9.530 5.906 1.00 91.94 84 GLU A O 1
ATOM 681 N N . ILE A 1 85 ? -12.106 -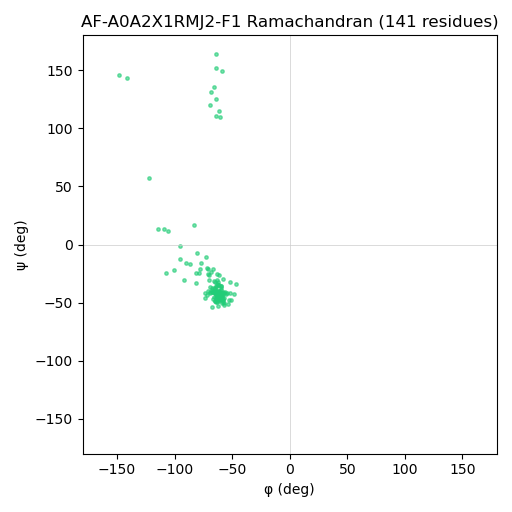8.271 5.126 1.00 92.75 85 ILE A N 1
ATOM 682 C CA . ILE A 1 85 ? -11.235 -9.412 4.835 1.00 92.75 85 ILE A CA 1
ATOM 683 C C . ILE A 1 85 ? -10.789 -10.127 6.123 1.00 92.75 85 ILE A C 1
ATOM 685 O O . ILE A 1 85 ? -10.270 -9.495 7.043 1.00 92.75 85 ILE A O 1
ATOM 689 N N . PRO A 1 86 ? -10.911 -11.466 6.195 1.00 94.00 86 PRO A N 1
ATOM 690 C CA . PRO A 1 86 ? -10.351 -12.231 7.303 1.00 94.00 86 PRO A CA 1
ATOM 691 C C . PRO A 1 86 ? -8.821 -12.143 7.349 1.00 94.00 86 PRO A C 1
ATOM 693 O O . PRO A 1 86 ? -8.164 -12.085 6.311 1.00 94.00 86 PRO A O 1
ATOM 696 N N . GLU A 1 87 ? -8.236 -12.272 8.542 1.00 94.25 87 GLU A N 1
ATOM 697 C CA . GLU A 1 87 ? -6.782 -12.149 8.757 1.00 94.25 87 GLU A CA 1
ATOM 698 C C . GLU A 1 87 ? -5.954 -13.112 7.912 1.00 94.25 87 GLU A C 1
ATOM 700 O O . GLU A 1 87 ? -4.950 -12.716 7.327 1.00 94.25 87 GLU A O 1
ATOM 705 N N . ALA A 1 88 ? -6.407 -14.358 7.777 1.00 95.31 88 ALA A N 1
ATOM 706 C CA . ALA A 1 88 ? -5.743 -15.332 6.919 1.00 95.31 88 ALA A CA 1
ATOM 707 C C . ALA A 1 88 ? -5.697 -14.872 5.450 1.00 95.31 88 ALA A C 1
ATOM 709 O O . ALA A 1 88 ? -4.680 -15.042 4.781 1.00 95.31 88 ALA A O 1
ATOM 710 N N . ILE A 1 89 ? -6.779 -14.252 4.964 1.00 94.94 89 ILE A N 1
ATOM 711 C CA . ILE A 1 89 ? -6.875 -13.742 3.593 1.00 94.94 89 ILE A CA 1
ATOM 712 C C . ILE A 1 89 ? -6.026 -12.482 3.431 1.00 94.94 89 ILE A C 1
ATOM 714 O O . ILE A 1 89 ? -5.308 -12.369 2.440 1.00 94.94 89 ILE A O 1
ATOM 718 N N . PHE A 1 90 ? -6.047 -11.570 4.408 1.00 96.12 90 PHE A N 1
ATOM 719 C C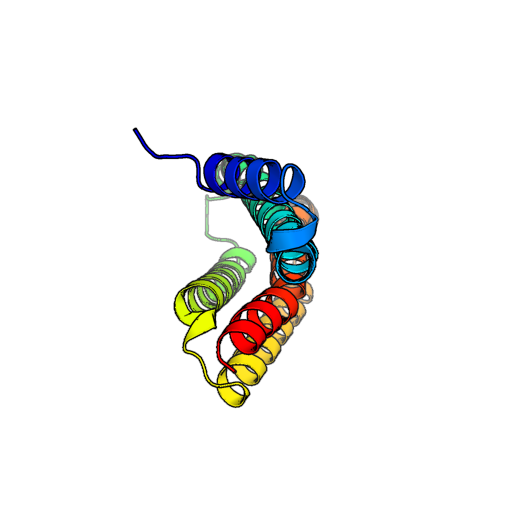A . PHE A 1 90 ? -5.177 -10.395 4.410 1.00 96.12 90 PHE A CA 1
ATOM 720 C C . PHE A 1 90 ? -3.697 -10.793 4.337 1.00 96.12 90 PHE A C 1
ATOM 722 O O . PHE A 1 90 ? -2.984 -10.334 3.447 1.00 96.12 90 PHE A O 1
ATOM 729 N N . ASN A 1 91 ? -3.252 -11.709 5.203 1.00 96.06 91 ASN A N 1
ATOM 730 C CA . ASN A 1 91 ? -1.866 -12.178 5.230 1.00 96.06 91 ASN A CA 1
ATOM 731 C C . ASN A 1 91 ? -1.462 -12.837 3.902 1.00 96.06 91 ASN A C 1
ATOM 733 O O . ASN A 1 91 ? -0.387 -12.553 3.376 1.00 96.06 91 ASN A O 1
ATOM 737 N N . GLN A 1 92 ? -2.347 -13.649 3.314 1.00 95.81 92 GLN A N 1
ATOM 738 C CA . GLN A 1 92 ? -2.121 -14.243 1.996 1.00 95.81 92 GLN A CA 1
ATOM 739 C C . GLN A 1 92 ? -1.998 -13.177 0.893 1.00 95.81 92 GLN A C 1
ATOM 741 O O . GLN A 1 92 ? -1.147 -13.287 0.006 1.00 95.81 92 GLN A O 1
ATOM 746 N N . GLN A 1 93 ? -2.845 -12.142 0.918 1.00 95.12 93 GLN A N 1
ATOM 747 C CA . GLN A 1 93 ? -2.768 -11.043 -0.045 1.00 95.12 93 GLN A CA 1
ATOM 748 C C . GLN A 1 93 ? -1.476 -10.244 0.116 1.00 95.12 93 GLN A C 1
ATOM 750 O O . GLN A 1 93 ? -0.809 -9.990 -0.887 1.00 95.12 93 GLN A O 1
ATOM 755 N N . GLN A 1 94 ? -1.098 -9.917 1.353 1.00 96.31 94 GLN A N 1
ATOM 756 C CA . GLN A 1 94 ? 0.138 -9.211 1.680 1.00 96.31 94 GLN A CA 1
ATOM 757 C C . GLN A 1 94 ? 1.364 -9.968 1.157 1.00 96.31 94 GLN A C 1
ATOM 759 O O . GLN A 1 94 ? 2.153 -9.412 0.393 1.00 96.31 94 GLN A O 1
ATOM 764 N N . GLU A 1 95 ? 1.487 -11.256 1.482 1.00 96.81 95 GLU A N 1
ATOM 765 C CA . GLU A 1 95 ? 2.592 -12.100 1.015 1.00 96.81 95 GLU A CA 1
ATOM 766 C C . GLU A 1 95 ? 2.630 -12.185 -0.518 1.00 96.81 95 GLU A C 1
ATOM 768 O O . GLU A 1 95 ? 3.693 -12.082 -1.139 1.00 96.81 95 GLU A O 1
ATOM 773 N N . SER A 1 96 ? 1.464 -12.323 -1.156 1.00 95.75 96 SER A N 1
ATOM 774 C CA . SER A 1 96 ? 1.367 -12.371 -2.614 1.00 95.75 96 SER A CA 1
ATOM 775 C C . SER A 1 96 ? 1.797 -11.056 -3.277 1.00 95.75 96 SER A C 1
ATOM 777 O O . SER A 1 96 ? 2.476 -11.088 -4.304 1.00 95.75 96 SER A O 1
ATOM 779 N N . ILE A 1 97 ? 1.422 -9.906 -2.707 1.00 96.06 97 ILE A N 1
ATOM 780 C CA . ILE A 1 97 ? 1.835 -8.575 -3.177 1.00 96.06 97 ILE A CA 1
ATOM 781 C C . ILE A 1 97 ? 3.354 -8.424 -3.045 1.00 96.06 97 ILE A C 1
ATOM 783 O O . ILE A 1 97 ? 4.019 -8.071 -4.020 1.00 96.06 97 ILE A O 1
ATOM 787 N N . GLU A 1 98 ? 3.912 -8.743 -1.877 1.00 96.00 98 GLU A N 1
ATOM 788 C CA . GLU A 1 98 ? 5.352 -8.657 -1.615 1.00 96.00 98 GLU A CA 1
ATOM 789 C C . GLU A 1 98 ? 6.169 -9.577 -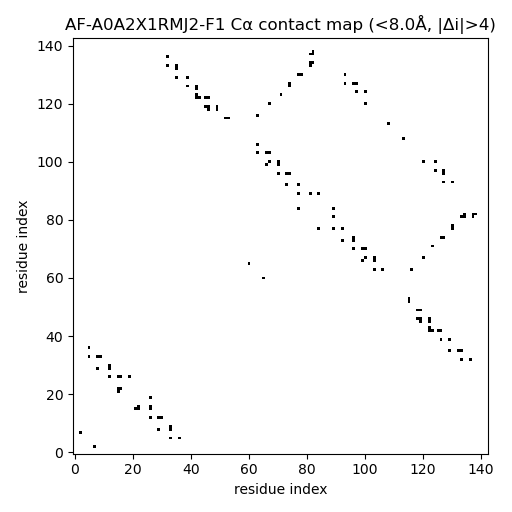2.527 1.00 96.00 98 GLU A C 1
ATOM 791 O O . GLU A 1 98 ? 7.231 -9.190 -3.017 1.00 96.00 98 GLU A O 1
ATOM 796 N N . THR A 1 99 ? 5.670 -10.786 -2.785 1.00 95.12 99 THR A N 1
ATOM 797 C CA . THR A 1 99 ? 6.317 -11.751 -3.682 1.00 95.12 99 THR A CA 1
ATOM 798 C C . THR A 1 99 ? 6.361 -11.218 -5.108 1.00 95.12 99 THR A C 1
ATOM 800 O O . THR A 1 99 ? 7.433 -11.154 -5.706 1.00 95.12 99 THR A O 1
ATOM 803 N N . HIS A 1 100 ? 5.229 -10.740 -5.627 1.00 93.06 100 HIS A N 1
ATOM 804 C CA . HIS A 1 100 ? 5.165 -10.180 -6.975 1.00 93.06 100 HIS A CA 1
ATOM 805 C C . HIS A 1 100 ? 6.021 -8.911 -7.128 1.00 93.06 100 HIS A C 1
ATOM 807 O O . HIS A 1 100 ? 6.635 -8.713 -8.175 1.00 93.06 100 HIS A O 1
ATOM 813 N N . LEU A 1 101 ? 6.105 -8.056 -6.100 1.00 92.81 101 LEU A N 1
ATOM 814 C CA . LEU A 1 101 ? 7.009 -6.899 -6.116 1.00 92.81 101 LEU A CA 1
ATOM 815 C C . LEU A 1 101 ? 8.478 -7.337 -6.209 1.00 92.81 101 LEU A C 1
ATOM 817 O O . LEU A 1 101 ? 9.214 -6.828 -7.051 1.00 92.81 101 LEU A O 1
ATOM 821 N N . LYS A 1 102 ? 8.893 -8.333 -5.420 1.00 91.81 102 LYS A N 1
ATOM 822 C CA . LYS A 1 102 ? 10.258 -8.885 -5.491 1.00 91.81 102 LYS A CA 1
ATOM 823 C C . LYS A 1 102 ? 10.563 -9.523 -6.847 1.00 91.81 102 LYS A C 1
ATOM 825 O O . LYS A 1 102 ? 11.704 -9.485 -7.296 1.00 91.81 102 LYS A O 1
ATOM 830 N N . GLU A 1 103 ? 9.580 -10.144 -7.490 1.00 90.56 103 GLU A N 1
ATOM 831 C CA . GLU A 1 103 ? 9.736 -10.707 -8.836 1.00 90.56 103 GLU A CA 1
ATOM 832 C C . GLU A 1 103 ? 9.884 -9.617 -9.899 1.00 90.56 103 GLU A C 1
ATOM 834 O O . GLU A 1 103 ? 10.740 -9.737 -10.773 1.00 90.56 103 GLU A O 1
ATOM 839 N N . LEU A 1 104 ? 9.112 -8.533 -9.789 1.00 87.56 104 LEU A N 1
ATOM 840 C CA . LEU A 1 104 ? 9.231 -7.361 -10.657 1.00 87.56 104 LEU A CA 1
ATOM 841 C C . LEU A 1 104 ? 10.619 -6.722 -10.589 1.00 87.56 104 LEU A C 1
ATOM 843 O O . LEU A 1 104 ? 11.173 -6.354 -11.619 1.00 87.56 104 LEU A O 1
ATOM 847 N N . GLU A 1 105 ? 11.203 -6.616 -9.396 1.00 86.38 105 GLU A N 1
ATOM 848 C CA . GLU A 1 105 ? 12.546 -6.050 -9.212 1.00 86.38 105 GLU A CA 1
ATOM 849 C C . GLU A 1 105 ? 13.647 -6.856 -9.913 1.00 86.38 105 GLU A C 1
ATOM 851 O O . GLU A 1 105 ? 14.648 -6.289 -10.358 1.00 86.38 105 GLU A O 1
ATOM 856 N N . LYS A 1 106 ? 13.446 -8.174 -10.028 1.00 86.56 106 LYS A N 1
ATOM 857 C CA . LYS A 1 106 ? 14.367 -9.107 -10.689 1.00 86.56 106 LYS A CA 1
ATOM 858 C C . LYS A 1 106 ? 14.236 -9.108 -12.210 1.00 86.56 106 LYS A C 1
ATOM 860 O O . LYS A 1 106 ? 15.030 -9.777 -12.864 1.00 86.56 106 LYS A O 1
ATOM 865 N N . GLN A 1 107 ? 13.242 -8.422 -12.775 1.00 84.06 107 GLN A N 1
ATOM 866 C CA . GLN A 1 107 ? 13.100 -8.353 -14.224 1.00 84.06 107 GLN A CA 1
ATOM 867 C C . GLN A 1 107 ? 14.286 -7.599 -14.836 1.00 84.06 107 GLN A C 1
ATOM 869 O O . GLN A 1 107 ? 14.719 -6.554 -14.342 1.00 84.06 107 GLN A O 1
ATOM 874 N N . GLU A 1 108 ? 14.811 -8.155 -15.925 1.00 81.94 108 GLU A N 1
ATOM 875 C CA . GLU A 1 108 ? 15.801 -7.491 -16.765 1.00 81.94 108 GLU A CA 1
ATOM 876 C C . GLU A 1 108 ? 15.150 -6.253 -17.391 1.00 81.94 108 GLU A C 1
ATOM 878 O O . GLU A 1 108 ? 14.087 -6.337 -18.004 1.00 81.94 108 GLU A O 1
ATOM 883 N N . MET A 1 109 ? 15.770 -5.093 -17.191 1.00 82.62 109 MET A N 1
ATOM 884 C CA . MET A 1 109 ? 15.284 -3.797 -17.664 1.00 82.62 109 MET A CA 1
ATOM 885 C C . MET A 1 109 ? 16.477 -2.980 -18.137 1.00 82.62 109 MET A C 1
ATOM 887 O O . MET A 1 109 ? 17.535 -3.011 -17.492 1.00 82.62 109 MET A O 1
ATOM 891 N N . THR A 1 110 ? 16.312 -2.203 -19.208 1.00 85.19 110 THR A N 1
ATOM 892 C CA . THR A 1 110 ? 17.354 -1.260 -19.630 1.00 85.19 110 THR A CA 1
ATOM 893 C C . THR A 1 110 ? 17.576 -0.181 -18.565 1.00 85.19 110 THR A C 1
ATOM 895 O O . THR A 1 110 ? 16.759 0.021 -17.658 1.00 85.19 110 THR A O 1
ATOM 898 N N . ALA A 1 111 ? 18.695 0.542 -18.648 1.00 84.62 111 ALA A N 1
ATOM 899 C CA . ALA A 1 111 ? 18.979 1.638 -17.721 1.00 84.62 111 ALA A CA 1
ATOM 900 C C . ALA A 1 111 ? 17.901 2.736 -17.786 1.00 84.62 111 ALA A C 1
ATOM 902 O O . ALA A 1 111 ? 17.501 3.285 -16.757 1.00 84.62 111 ALA A O 1
ATOM 903 N N . GLU A 1 112 ? 17.396 3.017 -18.987 1.00 81.38 112 GLU A N 1
ATOM 904 C CA . GLU A 1 112 ? 16.330 3.982 -19.242 1.00 81.38 112 GLU A CA 1
ATOM 905 C C . GLU A 1 112 ? 15.010 3.514 -18.629 1.00 81.38 112 GLU A C 1
ATOM 907 O O . GLU A 1 112 ? 14.362 4.278 -17.915 1.00 81.38 112 GLU A O 1
ATOM 912 N N . GLU A 1 113 ? 14.638 2.248 -18.831 1.00 80.19 113 GLU A N 1
ATOM 913 C CA . GLU A 1 113 ? 13.448 1.661 -18.213 1.00 80.19 113 GLU A CA 1
ATOM 914 C C . GLU A 1 113 ? 13.555 1.694 -16.686 1.00 80.19 113 GLU A C 1
ATOM 916 O O . GLU A 1 113 ? 12.647 2.164 -16.004 1.00 80.19 113 GLU A O 1
ATOM 921 N N . ARG A 1 114 ? 14.690 1.282 -16.118 1.00 84.00 114 ARG A N 1
ATOM 922 C CA . ARG A 1 114 ? 14.909 1.305 -14.666 1.00 84.00 114 ARG A CA 1
ATOM 923 C C . ARG A 1 114 ? 14.796 2.718 -14.093 1.00 84.00 114 ARG A C 1
ATOM 925 O O . ARG A 1 114 ? 14.157 2.915 -13.056 1.00 84.00 114 ARG A O 1
ATOM 932 N N . ALA A 1 115 ? 15.362 3.715 -14.773 1.00 83.06 115 ALA A N 1
ATOM 933 C CA . ALA A 1 115 ? 15.223 5.117 -14.387 1.00 83.06 115 ALA A CA 1
ATOM 934 C C . ALA A 1 115 ? 13.758 5.573 -14.425 1.00 83.06 115 ALA A C 1
ATOM 936 O O . ALA A 1 115 ? 13.330 6.368 -13.584 1.00 83.06 115 ALA A O 1
ATOM 937 N N . VAL A 1 116 ? 12.977 5.046 -15.368 1.00 81.19 116 VAL A N 1
ATOM 938 C CA . VAL A 1 116 ? 11.561 5.371 -15.486 1.00 81.19 116 VAL A CA 1
ATOM 939 C C . VAL A 1 116 ? 10.742 4.709 -14.374 1.00 81.19 116 VAL A C 1
ATOM 941 O O . VAL A 1 116 ? 9.934 5.346 -13.705 1.00 81.19 116 VAL A O 1
ATOM 944 N N . PHE A 1 117 ? 10.975 3.432 -14.111 1.00 82.44 117 PHE A N 1
ATOM 945 C CA . PHE A 1 117 ? 10.071 2.627 -13.294 1.00 82.44 117 PHE A CA 1
ATOM 946 C C . PHE A 1 117 ? 10.448 2.539 -11.812 1.00 82.44 117 PHE A C 1
ATOM 948 O O . PHE A 1 117 ? 9.602 2.169 -10.996 1.00 82.44 117 PHE A O 1
ATOM 955 N N . SER A 1 118 ? 11.662 2.958 -11.443 1.00 86.88 118 SER A N 1
ATOM 956 C CA . SER A 1 118 ? 12.136 3.000 -10.051 1.00 86.88 118 SER A CA 1
ATOM 957 C C . SER A 1 118 ? 11.175 3.722 -9.102 1.00 86.88 118 SER A C 1
ATOM 959 O O . SER A 1 118 ? 10.832 3.183 -8.050 1.00 86.88 118 SER A O 1
ATOM 961 N N . LEU A 1 119 ? 10.687 4.910 -9.479 1.00 89.62 119 LEU A N 1
ATOM 962 C CA . LEU A 1 119 ? 9.800 5.687 -8.615 1.00 89.62 119 LEU A CA 1
ATOM 963 C C . LEU A 1 119 ? 8.428 5.010 -8.435 1.00 89.62 119 LEU A C 1
ATOM 965 O O . LEU A 1 119 ? 8.056 4.789 -7.281 1.00 89.62 119 LEU A O 1
ATOM 969 N N . PRO A 1 120 ? 7.671 4.648 -9.495 1.00 89.50 120 PRO A N 1
ATOM 970 C CA . PRO A 1 120 ? 6.413 3.921 -9.326 1.00 89.50 120 PRO A CA 1
ATOM 971 C C . PRO A 1 120 ? 6.546 2.630 -8.517 1.00 89.50 120 PRO A C 1
ATOM 973 O O . PRO A 1 120 ? 5.716 2.367 -7.646 1.00 89.50 120 PRO A O 1
ATOM 976 N N . TYR A 1 121 ? 7.604 1.853 -8.764 1.00 91.12 121 TYR A N 1
ATOM 977 C CA . TYR A 1 121 ? 7.903 0.640 -8.006 1.00 91.12 121 TYR A CA 1
ATOM 978 C C . TYR A 1 121 ? 8.094 0.934 -6.512 1.00 91.12 121 TYR A C 1
ATOM 980 O O . TYR A 1 121 ? 7.495 0.277 -5.657 1.00 91.12 121 TYR A O 1
ATOM 988 N N . GLN A 1 122 ? 8.881 1.961 -6.183 1.00 93.06 122 GLN A N 1
ATOM 989 C CA . GLN A 1 122 ? 9.094 2.377 -4.801 1.00 93.06 122 GLN A CA 1
ATOM 990 C C . GLN A 1 122 ? 7.786 2.825 -4.132 1.00 93.06 122 GLN A C 1
ATOM 992 O O . GLN A 1 122 ? 7.552 2.479 -2.976 1.00 93.06 122 GLN A O 1
ATOM 997 N N . GLN A 1 123 ? 6.910 3.547 -4.839 1.00 94.69 123 GLN A N 1
ATOM 998 C CA . GLN A 1 123 ? 5.627 3.968 -4.266 1.00 94.69 123 GLN A CA 1
ATOM 999 C C . GLN A 1 123 ? 4.717 2.775 -3.942 1.00 94.69 123 GLN A C 1
ATOM 1001 O O . GLN A 1 123 ? 4.108 2.766 -2.875 1.00 94.69 123 GLN A O 1
ATOM 1006 N N . LEU A 1 124 ? 4.655 1.742 -4.793 1.00 94.38 124 LEU A N 1
ATOM 1007 C CA . LEU A 1 124 ? 3.889 0.531 -4.465 1.00 94.38 124 LEU A CA 1
ATOM 1008 C C . LEU A 1 124 ? 4.465 -0.216 -3.258 1.00 94.38 124 LEU A C 1
ATOM 1010 O O . LEU A 1 124 ? 3.694 -0.692 -2.427 1.00 94.38 124 LEU A O 1
ATOM 1014 N N . ASN A 1 125 ? 5.792 -0.279 -3.120 1.00 95.31 125 ASN A N 1
ATOM 1015 C CA . ASN A 1 125 ? 6.425 -0.854 -1.930 1.00 95.31 125 ASN A CA 1
ATOM 1016 C C . ASN A 1 125 ? 6.041 -0.092 -0.657 1.00 95.31 125 ASN A C 1
ATOM 1018 O O . ASN A 1 125 ? 5.656 -0.706 0.334 1.00 95.31 125 ASN A O 1
ATOM 1022 N N . LEU A 1 126 ? 6.091 1.241 -0.693 1.00 96.69 126 LEU A N 1
ATOM 1023 C CA . LEU A 1 126 ? 5.715 2.072 0.450 1.00 96.69 126 LEU A CA 1
ATOM 1024 C C . LEU A 1 126 ? 4.234 1.905 0.814 1.00 96.69 126 LEU A C 1
ATOM 1026 O O . LEU A 1 126 ? 3.910 1.770 1.989 1.00 96.69 126 LEU A O 1
ATOM 1030 N N . ILE A 1 127 ? 3.335 1.840 -0.174 1.00 96.50 127 ILE A N 1
ATOM 1031 C CA . ILE A 1 127 ? 1.911 1.565 0.075 1.00 96.50 127 ILE A CA 1
ATOM 1032 C C . ILE A 1 127 ? 1.723 0.161 0.671 1.00 96.50 127 ILE A C 1
ATOM 1034 O O . ILE A 1 127 ? 0.974 0.004 1.631 1.00 96.50 127 ILE A O 1
ATOM 1038 N N . THR A 1 128 ? 2.447 -0.840 0.165 1.00 96.25 128 THR A N 1
ATOM 1039 C CA . THR A 1 128 ? 2.415 -2.220 0.685 1.00 96.25 128 THR A CA 1
ATOM 1040 C C . THR A 1 128 ? 2.847 -2.287 2.154 1.00 96.25 128 THR A C 1
ATOM 1042 O O . THR A 1 128 ? 2.268 -3.040 2.930 1.00 96.25 128 THR A O 1
ATOM 1045 N N . GLN A 1 129 ? 3.804 -1.456 2.576 1.00 95.69 129 GLN A N 1
ATOM 1046 C CA . GLN A 1 129 ? 4.228 -1.344 3.981 1.00 95.69 129 GLN A CA 1
ATOM 1047 C C . GLN A 1 129 ? 3.189 -0.657 4.886 1.00 95.69 129 GLN A C 1
ATOM 1049 O O . GLN A 1 129 ? 3.223 -0.825 6.108 1.00 95.69 129 GLN A O 1
ATOM 1054 N N . LEU A 1 130 ? 2.264 0.123 4.317 1.00 95.69 130 LEU A N 1
ATOM 1055 C CA . LEU A 1 130 ? 1.155 0.710 5.074 1.00 95.69 130 LEU A CA 1
ATOM 1056 C C . LEU A 1 130 ? -0.003 -0.274 5.277 1.00 95.69 130 LEU A C 1
ATOM 1058 O O . LEU A 1 130 ? -0.750 -0.104 6.239 1.00 95.69 130 LEU A O 1
ATOM 1062 N N . LEU A 1 131 ? -0.161 -1.287 4.415 1.00 95.50 131 LEU A N 1
ATOM 1063 C CA . LEU A 1 131 ? -1.303 -2.211 4.458 1.00 95.50 131 LEU A CA 1
ATOM 1064 C C . LEU A 1 131 ? -1.512 -2.855 5.841 1.00 95.50 131 LEU A C 1
ATOM 1066 O O . LEU A 1 131 ? -2.637 -2.777 6.335 1.00 95.50 131 LEU A O 1
ATOM 1070 N N . PRO A 1 132 ? -0.483 -3.396 6.530 1.00 95.38 132 PRO A N 1
ATOM 1071 C CA . PRO A 1 132 ? -0.681 -3.976 7.860 1.00 95.38 132 PRO A CA 1
ATOM 1072 C C . PRO A 1 132 ? -1.151 -2.951 8.894 1.00 95.38 132 PRO A C 1
ATOM 1074 O O . PRO A 1 132 ? -1.948 -3.271 9.767 1.00 95.38 132 PRO A O 1
ATOM 1077 N N . GLN A 1 133 ? -0.694 -1.701 8.785 1.00 93.94 133 GLN A N 1
ATOM 1078 C CA . GLN A 1 133 ? -1.082 -0.637 9.713 1.00 93.94 133 GLN A CA 1
ATOM 1079 C C . GLN A 1 133 ? -2.542 -0.225 9.512 1.00 93.94 133 GLN A C 1
ATOM 1081 O O . GLN A 1 133 ? -3.253 -0.017 10.493 1.00 93.94 133 GLN A O 1
ATOM 1086 N N . PHE A 1 134 ? -3.000 -0.146 8.258 1.00 93.00 134 PHE A N 1
ATOM 1087 C CA . PHE A 1 134 ? -4.415 0.064 7.963 1.00 93.00 134 PHE A CA 1
ATOM 1088 C C . PHE A 1 134 ? -5.266 -1.108 8.459 1.00 93.00 134 PHE A C 1
ATOM 1090 O O . PHE A 1 134 ? -6.272 -0.886 9.125 1.00 93.00 134 PHE A O 1
ATOM 1097 N N . TYR A 1 135 ? -4.843 -2.344 8.203 1.00 94.00 135 TYR A N 1
ATOM 1098 C CA . TYR A 1 135 ? -5.588 -3.533 8.610 1.00 94.00 135 TYR A CA 1
ATOM 1099 C C . TYR A 1 135 ? -5.745 -3.632 10.136 1.00 94.00 135 TYR A C 1
ATOM 1101 O O . TYR A 1 135 ? -6.854 -3.773 10.652 1.00 94.00 135 TYR A O 1
ATOM 1109 N N . GLU A 1 136 ? -4.649 -3.453 10.876 1.00 91.50 136 GLU A N 1
ATOM 1110 C CA . GLU A 1 136 ? -4.659 -3.423 12.342 1.00 91.50 136 GLU A CA 1
ATOM 1111 C C . GLU A 1 136 ? -5.536 -2.306 12.911 1.00 91.50 136 GLU A C 1
ATOM 1113 O O . GLU A 1 136 ? -6.166 -2.478 13.958 1.00 91.50 136 GLU A O 1
ATOM 1118 N N . TYR A 1 137 ? -5.575 -1.153 12.239 1.00 88.44 137 TYR A N 1
ATOM 1119 C CA . TYR A 1 137 ? -6.407 -0.034 12.655 1.00 88.44 137 TYR A CA 1
ATOM 1120 C C . TYR A 1 137 ? -7.895 -0.405 12.623 1.00 88.44 137 TYR A C 1
ATOM 1122 O O . TYR A 1 137 ? -8.572 -0.288 13.644 1.00 88.44 137 TYR A O 1
ATOM 1130 N N . PHE A 1 138 ? -8.386 -0.917 11.491 1.00 85.75 138 PHE A N 1
ATOM 1131 C CA . PHE A 1 138 ? -9.803 -1.259 11.318 1.00 85.75 138 PHE A CA 1
ATOM 1132 C C . PHE A 1 138 ? -10.234 -2.476 12.145 1.00 85.75 138 PHE A C 1
ATOM 1134 O O . PHE A 1 138 ? -11.356 -2.531 12.654 1.00 85.75 138 PHE A O 1
ATOM 1141 N N . ARG A 1 139 ? -9.322 -3.419 12.399 1.00 83.62 139 ARG A N 1
ATOM 1142 C CA . ARG A 1 139 ? -9.600 -4.549 13.291 1.00 83.62 139 ARG A CA 1
ATOM 1143 C C . ARG A 1 139 ? -9.776 -4.167 14.753 1.00 83.62 139 ARG A C 1
ATOM 1145 O O . ARG A 1 139 ? -10.620 -4.749 15.428 1.00 83.62 139 ARG A O 1
ATOM 1152 N N . LYS A 1 140 ? -9.008 -3.197 15.254 1.00 68.12 140 LYS A N 1
ATOM 1153 C CA . LYS A 1 140 ? -9.126 -2.710 16.642 1.00 68.12 140 LYS A CA 1
ATOM 1154 C C . LYS A 1 140 ? -10.376 -1.864 16.890 1.00 68.12 140 LYS A C 1
ATOM 1156 O O . LYS A 1 140 ? -10.655 -1.550 18.043 1.00 68.12 140 LYS A O 1
ATOM 1161 N N . GLU A 1 141 ? -11.086 -1.468 15.838 1.00 58.16 141 GLU A N 1
ATOM 1162 C CA . GLU A 1 141 ? -12.389 -0.793 15.917 1.00 58.16 141 GLU A CA 1
ATOM 1163 C C . GLU A 1 141 ? -13.563 -1.793 15.920 1.00 58.16 141 GLU A C 1
ATOM 1165 O O . GLU A 1 141 ? -14.668 -1.425 16.305 1.00 58.16 141 GLU A O 1
ATOM 1170 N N . SER A 1 142 ? -13.330 -3.053 15.527 1.00 55.25 142 SER A N 1
ATOM 1171 C CA . SER A 1 142 ? -14.366 -4.094 15.398 1.00 55.25 142 SER A CA 1
ATOM 1172 C C . SER A 1 142 ? -14.512 -5.009 16.631 1.00 55.25 142 SER A C 1
ATOM 1174 O O . SER A 1 142 ? -15.353 -5.909 16.620 1.00 55.25 142 SER A O 1
ATOM 1176 N N . CYS A 1 143 ? -13.699 -4.805 17.675 1.00 42.56 143 CYS A N 1
ATOM 1177 C CA . CYS A 1 143 ? -13.732 -5.529 18.956 1.00 42.56 143 CYS A CA 1
ATOM 1178 C C . CYS A 1 143 ? -14.218 -4.615 20.084 1.00 42.56 143 CYS A C 1
ATOM 1180 O O . CYS A 1 143 ? -14.998 -5.104 20.931 1.00 42.56 143 CYS A O 1
#

pLDDT: mean 82.98, std 12.81, range [34.81, 96.81]

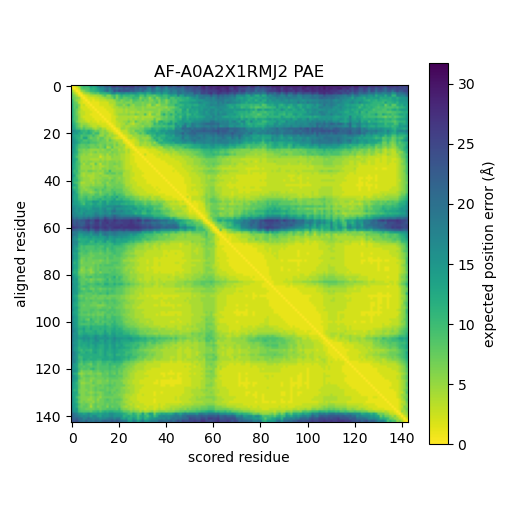Secondary structure (DSSP, 8-state):
----HHHHHHHHHHHHHHSHHHHHHHHHHHHHHHHHHHHHHHHHHHHHHHHHHHHHTTTS--HHHHHHHHHHHHHHHHHHTTTTS-HHHHHHHHHHHHHHHHHHHTS---HHHHHHHHHHHHHHHHHHHHHHHHHHHHHTT--

Foldseek 3Di:
DDDPVLVVLVVVLVVCVVVCVVCVVPNVLSVLVSVLVVLLVVLVVLVVVLVVVVVVVVPDCPPLNVLLVVLVVLLVVCLVCLLPDDPVRLVVSLVVSVVSLVVSVPDDDDPVRCVSCVSNSVSSVSSSVSSVVSSVSSVVVVD

Mean predicted aligned error: 7.39 Å

Organism: Haemophilus influenzae (NCBI:txid727)

Sequence (143 aa):
MPINMQAALSTTLSNMNNEPVKYKAYLQKGFDLLKLNYSLLSYISALGAYRDRMKKFATEPPQFLSGFYPVAKKIIYTLEHIEEIPEAIFNQQQESIETHLKELEKQEMTAEERAVFSLPYQQLNLITQLLPQFYEYFRKESC

Solvent-accessible surface area (backbone atoms only — not comparable to full-atom values): 8248 Å² total; per-residue (Å²): 130,84,76,54,64,66,58,55,51,51,50,52,48,52,56,40,64,77,41,45,87,84,31,54,86,50,49,62,57,51,54,52,52,50,51,52,51,52,52,50,51,51,38,52,47,55,44,58,72,44,48,71,59,53,62,77,62,54,91,52,83,49,77,62,52,73,55,48,51,58,44,53,50,50,53,51,51,50,64,76,40,42,81,74,56,52,67,73,56,48,52,52,50,50,54,52,45,54,49,52,51,58,53,57,71,68,51,91,65,54,74,69,53,46,68,63,46,50,59,54,54,50,34,54,52,54,50,59,69,42,48,64,59,53,36,55,51,48,54,71,73,76,115